Protein AF-A0A1T4LNB0-F1 (afdb_monomer_lite)

Structure (mmCIF, N/CA/C/O backbone):
data_AF-A0A1T4LNB0-F1
#
_entry.id   AF-A0A1T4LNB0-F1
#
loop_
_atom_site.group_PDB
_atom_site.id
_atom_site.type_symbol
_atom_site.label_atom_id
_atom_site.label_alt_id
_atom_site.label_comp_id
_atom_site.label_asym_id
_atom_site.label_entity_id
_atom_site.label_seq_id
_atom_site.pdbx_PDB_ins_code
_atom_site.Cartn_x
_atom_site.Cartn_y
_atom_site.Cartn_z
_atom_site.occupancy
_atom_site.B_iso_or_equiv
_atom_site.auth_seq_id
_atom_site.auth_comp_id
_atom_site.auth_asym_id
_atom_site.auth_atom_id
_atom_site.pdbx_PDB_model_num
ATOM 1 N N . MET A 1 1 ? 6.375 -2.875 8.094 1.00 86.88 1 MET A N 1
ATOM 2 C CA . MET A 1 1 ? 5.949 -3.083 6.683 1.00 86.88 1 MET A CA 1
ATOM 3 C C . MET A 1 1 ? 4.844 -2.091 6.322 1.00 86.88 1 MET A C 1
ATOM 5 O O . MET A 1 1 ? 4.223 -1.571 7.241 1.00 86.88 1 MET A O 1
ATOM 9 N N . ALA A 1 2 ? 4.581 -1.823 5.034 1.00 92.62 2 ALA A N 1
ATOM 10 C CA . ALA A 1 2 ? 3.564 -0.844 4.604 1.00 92.62 2 ALA A CA 1
ATOM 11 C C . ALA A 1 2 ? 2.182 -1.129 5.224 1.00 92.62 2 ALA A C 1
ATOM 13 O O . ALA A 1 2 ? 1.557 -0.247 5.803 1.00 92.62 2 ALA A O 1
ATOM 14 N N . ILE A 1 3 ? 1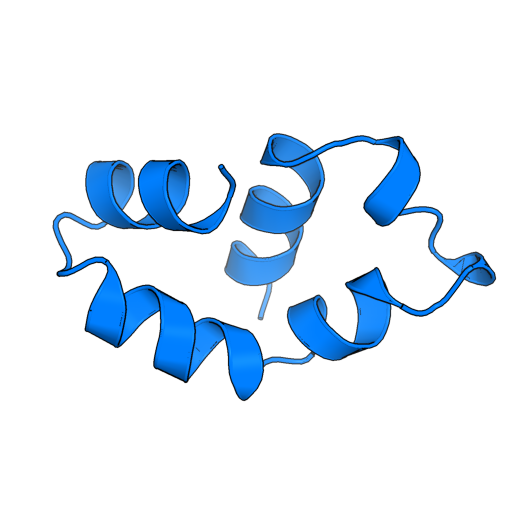.774 -2.401 5.208 1.00 95.44 3 ILE A N 1
ATOM 15 C CA . ILE A 1 3 ? 0.509 -2.882 5.782 1.00 95.44 3 ILE A CA 1
ATOM 16 C C . ILE A 1 3 ? 0.397 -2.573 7.280 1.00 95.44 3 ILE A C 1
ATOM 18 O O . ILE A 1 3 ? -0.628 -2.077 7.733 1.00 95.44 3 ILE A O 1
ATOM 22 N N . GLU A 1 4 ? 1.456 -2.811 8.056 1.00 95.88 4 GLU A N 1
ATOM 23 C CA . GLU A 1 4 ? 1.464 -2.530 9.500 1.00 95.88 4 GLU A CA 1
ATOM 24 C C . GLU A 1 4 ? 1.387 -1.029 9.792 1.00 95.88 4 GLU A C 1
ATOM 26 O O . GLU A 1 4 ? 0.764 -0.626 10.772 1.00 95.88 4 GLU A O 1
ATOM 31 N N . GLN A 1 5 ? 2.030 -0.205 8.959 1.00 95.06 5 GLN A N 1
ATOM 32 C CA . GLN A 1 5 ? 1.959 1.249 9.075 1.00 95.06 5 GLN A CA 1
ATOM 33 C C . GLN A 1 5 ? 0.517 1.720 8.841 1.00 95.06 5 GLN A C 1
ATOM 35 O O . GLN A 1 5 ? -0.057 2.377 9.706 1.00 95.06 5 GLN A O 1
ATOM 40 N N . ILE A 1 6 ? -0.094 1.309 7.727 1.00 95.50 6 ILE A N 1
ATOM 41 C CA . ILE A 1 6 ? -1.474 1.674 7.377 1.00 95.50 6 ILE A CA 1
ATOM 42 C C . ILE A 1 6 ? -2.462 1.156 8.433 1.00 95.50 6 ILE A C 1
ATOM 44 O O . ILE A 1 6 ? -3.362 1.883 8.846 1.00 95.50 6 ILE A O 1
ATOM 48 N N . SER A 1 7 ? -2.289 -0.081 8.906 1.00 97.12 7 SER A N 1
ATOM 49 C CA . SER A 1 7 ? -3.122 -0.685 9.954 1.00 97.12 7 SER A CA 1
ATOM 50 C C . SER A 1 7 ? -3.100 0.138 11.244 1.00 97.12 7 SER A C 1
ATOM 52 O O . SER A 1 7 ? -4.163 0.449 11.783 1.00 97.12 7 SER A O 1
ATOM 54 N N . LYS A 1 8 ? -1.916 0.575 11.696 1.00 96.44 8 LYS A N 1
ATOM 55 C CA . LYS A 1 8 ? -1.775 1.439 12.880 1.00 96.44 8 LYS A CA 1
ATOM 56 C C . LYS A 1 8 ? -2.414 2.812 12.689 1.00 96.44 8 LYS A C 1
ATOM 58 O O . LYS A 1 8 ? -3.078 3.297 13.596 1.00 96.44 8 LYS A O 1
ATOM 63 N N . GLU A 1 9 ? -2.216 3.436 11.532 1.00 95.38 9 GLU A N 1
ATOM 64 C CA . GLU A 1 9 ? -2.727 4.784 11.251 1.00 95.38 9 GLU A CA 1
ATOM 65 C C . GLU A 1 9 ? -4.251 4.817 11.073 1.00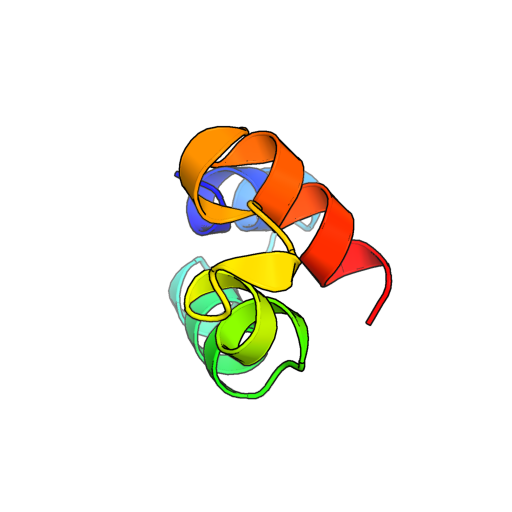 95.38 9 GLU A C 1
ATOM 67 O O . GLU A 1 9 ? -4.906 5.764 11.498 1.00 95.38 9 GLU A O 1
ATOM 72 N N . THR A 1 10 ? -4.824 3.776 10.465 1.00 93.75 10 THR A N 1
ATOM 73 C CA . THR A 1 10 ? -6.271 3.672 10.203 1.00 93.75 10 THR A CA 1
ATOM 74 C C . THR A 1 10 ? -7.037 2.951 11.312 1.00 93.75 10 THR A C 1
ATOM 76 O O . THR A 1 10 ? -8.266 2.909 11.275 1.00 93.75 10 THR A O 1
ATOM 79 N N . ASN A 1 11 ? -6.326 2.391 12.298 1.00 96.50 11 ASN A N 1
ATOM 80 C CA . ASN A 1 11 ? -6.863 1.530 13.352 1.00 96.50 11 ASN A CA 1
ATOM 81 C C . ASN A 1 11 ? -7.692 0.350 12.804 1.00 96.50 11 ASN A C 1
ATOM 83 O O . ASN A 1 11 ? -8.721 -0.027 13.369 1.00 96.50 11 ASN A O 1
ATOM 87 N N . LYS A 1 12 ? -7.248 -0.214 11.675 1.00 96.50 12 LYS A N 1
ATOM 88 C CA . LYS A 1 12 ? -7.873 -1.360 11.003 1.00 96.50 12 LYS A CA 1
ATOM 89 C C . LYS A 1 12 ? -7.049 -2.634 11.186 1.00 96.50 12 LYS A C 1
ATOM 91 O O . LYS A 1 12 ? -5.821 -2.541 11.272 1.00 96.50 12 LYS A O 1
ATOM 96 N N . PRO A 1 13 ? -7.674 -3.825 11.182 1.00 97.50 13 PRO A N 1
ATOM 97 C CA . PRO A 1 13 ? -6.950 -5.094 11.180 1.00 97.50 13 PRO A CA 1
ATOM 98 C C . PRO A 1 13 ? -5.978 -5.198 10.000 1.00 97.50 13 PRO A C 1
ATOM 100 O O . PRO A 1 13 ? -6.301 -4.797 8.880 1.00 97.50 13 PRO A O 1
ATOM 103 N N . ALA A 1 14 ? -4.790 -5.757 10.237 1.00 96.38 14 ALA A N 1
ATOM 104 C CA . ALA A 1 14 ? -3.771 -5.898 9.199 1.00 96.38 14 ALA A CA 1
ATOM 105 C C . ALA A 1 14 ? -4.241 -6.804 8.049 1.00 96.38 14 ALA A C 1
ATOM 107 O O . ALA A 1 14 ? -3.890 -6.547 6.900 1.00 96.38 14 ALA A O 1
ATOM 108 N N . GLU A 1 15 ? -5.069 -7.814 8.334 1.00 96.62 15 GLU A N 1
ATOM 109 C CA . GLU A 1 15 ? -5.664 -8.679 7.313 1.00 96.62 15 GLU A CA 1
ATOM 110 C C . GLU A 1 15 ? -6.608 -7.907 6.382 1.00 96.62 15 GLU A C 1
ATOM 112 O O . GLU A 1 15 ? -6.546 -8.080 5.167 1.00 96.62 15 GLU A O 1
ATOM 117 N N . GLU A 1 16 ? -7.442 -7.015 6.929 1.00 96.50 16 GLU A N 1
ATOM 118 C CA . GLU A 1 16 ? -8.334 -6.162 6.130 1.00 96.50 16 GLU A CA 1
ATOM 119 C C . GLU A 1 16 ? -7.520 -5.209 5.244 1.00 96.50 16 GLU A C 1
ATOM 121 O O . GLU A 1 16 ? -7.803 -5.047 4.057 1.00 96.50 16 GLU A O 1
ATOM 126 N N . VAL A 1 17 ? -6.473 -4.600 5.807 1.00 96.50 17 VAL A N 1
ATOM 127 C CA . VAL A 1 17 ? -5.577 -3.706 5.063 1.00 96.50 17 VAL A CA 1
ATOM 128 C C . VAL A 1 17 ? -4.852 -4.457 3.950 1.00 96.50 17 VAL A C 1
ATOM 130 O O . VAL A 1 17 ? -4.745 -3.931 2.846 1.00 96.50 17 VAL A O 1
ATOM 133 N N . LEU A 1 18 ? -4.380 -5.679 4.207 1.00 95.44 18 LEU A N 1
ATOM 134 C CA . LEU A 1 18 ? -3.718 -6.502 3.200 1.00 95.44 18 LEU A CA 1
ATOM 135 C C . LEU A 1 18 ? -4.657 -6.830 2.036 1.00 95.44 18 LEU A C 1
ATOM 137 O O . LEU A 1 18 ? -4.253 -6.678 0.887 1.00 95.44 18 LEU A O 1
ATOM 141 N N . LEU A 1 19 ? -5.894 -7.247 2.318 1.00 95.69 19 LEU A N 1
ATOM 142 C CA . LEU A 1 19 ? -6.876 -7.556 1.274 1.00 95.69 19 LEU A CA 1
ATOM 143 C C . LEU A 1 19 ? -7.156 -6.328 0.400 1.00 95.69 19 LEU A C 1
ATOM 145 O O . LEU A 1 19 ? -7.006 -6.397 -0.818 1.00 95.69 19 LEU A O 1
ATOM 149 N N . ASN A 1 20 ? -7.440 -5.182 1.024 1.00 94.19 20 ASN A N 1
ATOM 150 C CA . ASN A 1 20 ? -7.669 -3.928 0.303 1.00 94.19 20 ASN A CA 1
ATOM 151 C C . ASN A 1 20 ? -6.433 -3.487 -0.497 1.00 94.19 20 ASN A C 1
ATOM 153 O O . ASN A 1 20 ? -6.553 -2.994 -1.618 1.00 94.19 20 ASN A O 1
ATOM 157 N N . PHE A 1 21 ? -5.231 -3.671 0.058 1.00 94.31 21 PHE A N 1
ATOM 158 C CA . PHE A 1 21 ? -3.983 -3.369 -0.634 1.00 94.31 21 PHE A CA 1
ATOM 159 C C . PHE A 1 21 ? -3.818 -4.222 -1.892 1.00 94.31 21 PHE A C 1
ATOM 161 O O . PHE A 1 21 ? -3.545 -3.665 -2.952 1.00 94.31 21 PHE A O 1
ATOM 168 N N . MET A 1 22 ? -4.030 -5.538 -1.806 1.00 92.69 22 MET A N 1
ATOM 169 C CA . MET A 1 22 ? -3.892 -6.460 -2.942 1.00 92.69 22 MET A CA 1
ATOM 170 C C . MET A 1 22 ? -4.854 -6.138 -4.096 1.00 92.69 22 MET A C 1
ATOM 172 O O . MET A 1 22 ? -4.517 -6.378 -5.255 1.00 92.69 22 MET A O 1
ATOM 176 N N . GLU A 1 23 ? -6.022 -5.567 -3.798 1.00 92.88 23 GLU A N 1
ATOM 177 C CA . GLU A 1 23 ? -7.005 -5.130 -4.799 1.00 92.88 23 GLU A CA 1
ATOM 178 C C . GLU A 1 23 ? -6.717 -3.726 -5.373 1.00 92.88 23 GLU A C 1
ATOM 180 O O . GLU A 1 23 ? -7.285 -3.339 -6.397 1.00 92.88 23 GLU A O 1
ATOM 185 N N . SER A 1 24 ? -5.813 -2.962 -4.754 1.00 92.00 24 SER A N 1
ATOM 186 C CA . SER A 1 24 ? -5.505 -1.579 -5.135 1.00 92.00 24 SER A CA 1
ATOM 187 C C . SER A 1 24 ? -4.562 -1.454 -6.340 1.00 92.00 24 SER A C 1
ATOM 1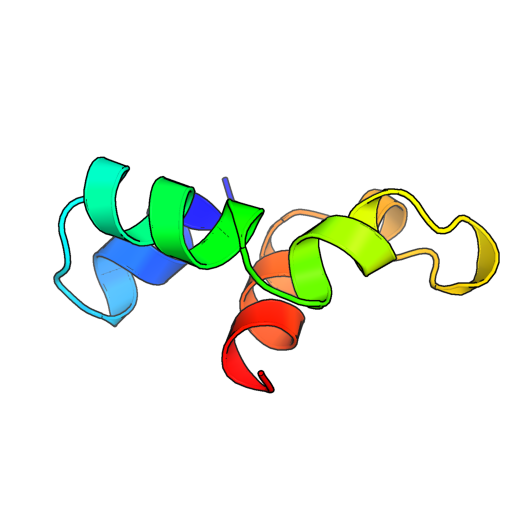89 O O . SER A 1 24 ? -3.824 -2.372 -6.710 1.00 92.00 24 SER A O 1
ATOM 191 N N . ASN A 1 25 ? -4.516 -0.257 -6.936 1.00 90.94 25 ASN A N 1
ATOM 192 C CA . ASN A 1 25 ? -3.503 0.066 -7.945 1.00 90.94 25 ASN A CA 1
ATOM 193 C C . ASN A 1 25 ? -2.091 0.175 -7.350 1.00 90.94 25 ASN A C 1
ATOM 195 O O . ASN A 1 25 ? -1.131 -0.143 -8.050 1.00 90.94 25 ASN A O 1
ATOM 199 N N . ALA A 1 26 ? -1.953 0.523 -6.066 1.00 90.69 26 ALA A N 1
ATOM 200 C CA . ALA A 1 26 ? -0.654 0.573 -5.395 1.00 90.69 26 ALA A CA 1
ATOM 201 C C . ALA A 1 26 ? 0.051 -0.795 -5.382 1.00 90.69 26 ALA A C 1
ATOM 203 O O . ALA A 1 26 ? 1.264 -0.860 -5.583 1.00 90.69 26 ALA A O 1
ATOM 204 N N . ALA A 1 27 ? -0.695 -1.900 -5.243 1.00 91.19 27 ALA A N 1
ATOM 205 C CA . ALA A 1 27 ? -0.123 -3.244 -5.355 1.00 91.19 27 ALA A CA 1
ATOM 206 C C . ALA A 1 27 ? 0.411 -3.547 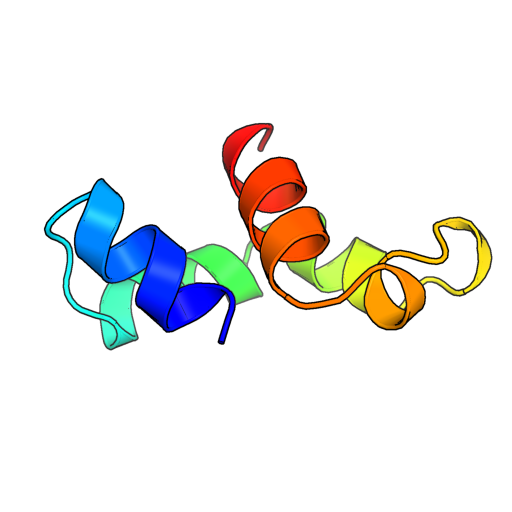-6.761 1.00 91.19 27 ALA A C 1
ATOM 208 O O . ALA A 1 27 ? 1.442 -4.199 -6.891 1.00 91.19 27 ALA A O 1
ATOM 209 N N . LYS A 1 28 ? -0.239 -3.047 -7.819 1.00 91.50 28 LYS A N 1
ATOM 210 C CA . LYS A 1 28 ? 0.264 -3.192 -9.197 1.00 91.50 28 LYS A CA 1
ATOM 211 C C . LYS A 1 28 ? 1.530 -2.367 -9.409 1.00 91.50 28 LYS A C 1
ATOM 213 O O . LYS A 1 28 ? 2.493 -2.868 -9.976 1.00 91.50 28 LYS A O 1
ATOM 218 N N . MET A 1 29 ? 1.535 -1.130 -8.912 1.00 91.06 29 MET A N 1
ATOM 219 C CA . MET A 1 29 ? 2.676 -0.217 -9.014 1.00 91.06 29 MET A CA 1
ATOM 220 C C . MET A 1 29 ? 3.901 -0.738 -8.263 1.00 91.06 29 MET A C 1
ATOM 222 O O . MET A 1 29 ? 5.017 -0.549 -8.726 1.00 91.06 29 MET A O 1
ATOM 226 N N . LEU A 1 30 ? 3.709 -1.462 -7.156 1.00 90.88 30 LEU A N 1
ATOM 227 C CA . LEU A 1 30 ? 4.807 -2.077 -6.408 1.00 90.88 30 LEU A CA 1
ATOM 228 C C . LEU A 1 30 ? 5.712 -2.963 -7.279 1.00 90.88 30 LEU A C 1
ATOM 230 O O . LEU A 1 30 ? 6.917 -3.009 -7.047 1.00 90.88 30 LEU A O 1
ATOM 234 N N . TYR A 1 31 ? 5.132 -3.651 -8.265 1.00 87.56 31 TYR A N 1
ATOM 235 C CA . TYR A 1 31 ? 5.847 -4.541 -9.183 1.00 87.56 31 TYR A CA 1
ATOM 236 C C . TYR A 1 31 ? 6.185 -3.886 -10.529 1.00 87.56 31 TYR A C 1
ATOM 238 O O . TYR A 1 31 ? 6.745 -4.542 -11.404 1.00 87.56 31 TYR A O 1
ATOM 246 N N . ASP A 1 32 ? 5.840 -2.612 -10.715 1.00 91.12 32 ASP A N 1
ATOM 247 C CA . ASP A 1 32 ? 6.191 -1.851 -11.907 1.00 91.12 32 ASP A CA 1
ATOM 248 C C . ASP A 1 32 ? 7.525 -1.128 -11.682 1.00 91.12 32 ASP A C 1
ATOM 250 O O . ASP A 1 32 ? 7.591 -0.093 -11.010 1.00 91.12 32 ASP A O 1
ATOM 254 N N . ASP A 1 33 ? 8.590 -1.662 -12.285 1.00 89.88 33 ASP A N 1
ATOM 255 C CA . ASP A 1 33 ? 9.950 -1.116 -12.202 1.00 89.88 33 ASP A CA 1
ATOM 256 C C . ASP A 1 33 ? 10.049 0.347 -12.667 1.00 89.88 33 ASP A C 1
ATOM 258 O O . ASP A 1 33 ? 10.951 1.073 -12.239 1.00 89.88 33 ASP A O 1
ATOM 262 N N . SER A 1 34 ? 9.124 0.819 -13.512 1.00 91.00 34 SER A N 1
ATOM 263 C CA . SER A 1 34 ? 9.111 2.214 -13.960 1.00 91.00 34 SER A CA 1
ATOM 264 C C . SER A 1 34 ? 8.738 3.190 -12.839 1.00 91.0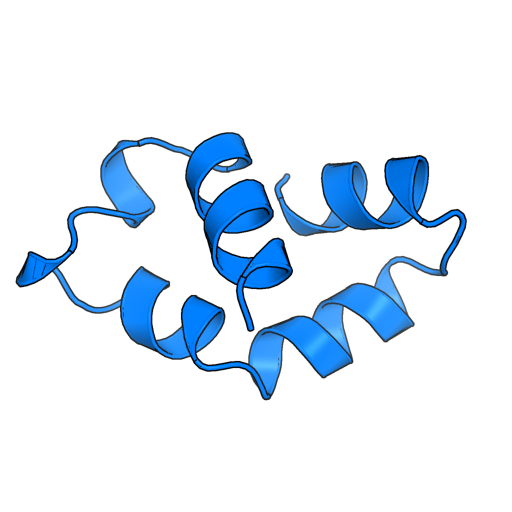0 34 SER A C 1
ATOM 266 O O . SER A 1 34 ? 9.204 4.332 -12.840 1.00 91.00 34 SER A O 1
ATOM 268 N N . THR A 1 35 ? 7.960 2.731 -11.853 1.00 88.69 35 THR A N 1
ATOM 269 C CA . THR A 1 35 ? 7.531 3.537 -10.702 1.00 88.69 35 THR A CA 1
ATOM 270 C C . THR A 1 35 ? 8.589 3.603 -9.606 1.00 88.69 35 THR A C 1
ATOM 272 O O . THR A 1 35 ? 8.571 4.533 -8.805 1.00 88.69 35 THR A O 1
ATOM 275 N N . LYS A 1 36 ? 9.508 2.624 -9.570 1.00 88.69 36 LYS A N 1
ATOM 276 C CA . LYS A 1 36 ? 10.549 2.452 -8.538 1.00 88.69 36 LYS A CA 1
ATOM 277 C C . LYS A 1 36 ? 10.011 2.362 -7.105 1.00 88.69 36 LYS A C 1
ATOM 279 O O . LYS A 1 36 ? 10.782 2.458 -6.154 1.00 88.69 36 LYS A O 1
ATOM 284 N N . LEU A 1 37 ? 8.717 2.089 -6.936 1.00 88.56 37 LEU A N 1
ATOM 285 C CA . LEU A 1 37 ? 8.049 2.105 -5.634 1.00 88.56 37 LEU A CA 1
ATOM 286 C C . LEU A 1 37 ? 8.641 1.078 -4.650 1.00 88.56 37 LEU A C 1
ATOM 288 O O . LEU A 1 37 ? 8.724 1.330 -3.451 1.00 88.56 37 LEU A O 1
ATOM 292 N N . TRP A 1 38 ? 9.117 -0.065 -5.156 1.00 85.19 38 TRP A N 1
ATOM 293 C CA . TRP A 1 38 ? 9.824 -1.072 -4.356 1.00 85.19 38 TRP A CA 1
ATOM 294 C C . TRP A 1 38 ? 11.168 -0.571 -3.790 1.00 85.19 38 TRP A C 1
ATOM 296 O O . TRP A 1 38 ? 11.619 -1.059 -2.754 1.00 85.19 38 TRP A O 1
ATOM 306 N N . TRP A 1 39 ? 11.818 0.401 -4.440 1.00 89.31 39 TRP A N 1
ATOM 307 C CA . TRP A 1 39 ? 13.136 0.917 -4.039 1.00 89.31 39 TRP A CA 1
ATOM 308 C C . TRP A 1 39 ? 13.025 1.961 -2.928 1.00 89.31 39 TRP A C 1
ATOM 310 O O . TRP A 1 39 ? 13.894 2.030 -2.061 1.00 89.31 39 TRP A O 1
ATOM 320 N N . ASP A 1 40 ? 11.932 2.723 -2.927 1.00 90.12 40 ASP A N 1
ATOM 321 C CA . ASP A 1 40 ? 11.668 3.794 -1.959 1.00 90.12 40 ASP A CA 1
ATOM 322 C C . ASP A 1 40 ? 11.174 3.263 -0.598 1.00 90.12 40 ASP A C 1
ATOM 324 O O . ASP A 1 40 ? 11.047 4.001 0.384 1.00 90.12 40 ASP A O 1
ATOM 328 N N . GLY A 1 41 ? 10.942 1.951 -0.514 1.00 90.19 41 GLY A N 1
ATOM 329 C CA . GLY A 1 41 ? 10.653 1.244 0.723 1.00 90.19 41 GLY A CA 1
ATOM 330 C C . GLY A 1 41 ? 9.187 1.315 1.171 1.00 90.19 41 GLY A C 1
ATOM 331 O O . GLY A 1 41 ? 8.323 1.903 0.521 1.00 90.19 41 GLY A O 1
ATOM 332 N N . PRO A 1 42 ? 8.865 0.688 2.316 1.00 91.50 42 PRO A N 1
ATOM 333 C CA . PRO A 1 42 ? 7.483 0.423 2.720 1.00 91.50 42 PRO A CA 1
ATOM 334 C C . PRO A 1 42 ? 6.652 1.679 3.009 1.00 91.50 42 PRO A C 1
ATOM 336 O O . PRO A 1 42 ? 5.434 1.635 2.857 1.00 91.50 42 PRO A O 1
ATOM 339 N N . SER A 1 43 ? 7.270 2.788 3.418 1.00 93.25 43 SER A N 1
ATOM 340 C CA . SER A 1 43 ? 6.536 4.034 3.661 1.00 93.25 43 SER A CA 1
ATOM 341 C C . SER A 1 43 ? 6.075 4.691 2.361 1.00 93.25 43 SER A C 1
ATOM 343 O O . SER A 1 43 ? 4.949 5.169 2.310 1.00 93.25 43 SER A O 1
ATOM 345 N N . ALA A 1 44 ? 6.872 4.638 1.288 1.00 93.00 44 ALA A N 1
ATOM 346 C CA . ALA A 1 44 ? 6.445 5.126 -0.026 1.00 93.00 44 ALA A CA 1
ATOM 347 C C . ALA A 1 44 ? 5.250 4.325 -0.565 1.00 93.00 44 ALA A C 1
ATOM 349 O O . ALA A 1 44 ? 4.281 4.901 -1.053 1.00 93.00 44 ALA A O 1
ATOM 350 N N . VAL A 1 45 ? 5.273 3.002 -0.383 1.00 93.44 45 VAL A N 1
ATOM 351 C CA . VAL A 1 45 ? 4.151 2.114 -0.728 1.00 93.44 45 VAL A CA 1
ATOM 352 C C . VAL A 1 45 ? 2.893 2.455 0.076 1.00 93.44 45 VAL A C 1
ATOM 354 O O . VAL A 1 45 ? 1.794 2.470 -0.476 1.00 93.44 45 VAL A O 1
ATOM 357 N N . ALA A 1 46 ? 3.042 2.748 1.373 1.00 94.56 46 ALA A N 1
ATOM 358 C CA . ALA A 1 46 ? 1.922 3.140 2.225 1.00 94.56 46 ALA A CA 1
ATOM 359 C C . ALA A 1 46 ? 1.297 4.470 1.785 1.00 94.56 46 ALA A C 1
ATOM 361 O O . ALA A 1 46 ? 0.074 4.583 1.748 1.00 94.56 46 ALA A O 1
ATOM 362 N N . GLU A 1 47 ? 2.118 5.454 1.417 1.00 93.62 47 GLU A N 1
ATOM 363 C CA . GLU A 1 47 ? 1.631 6.729 0.886 1.00 93.62 47 GLU A CA 1
ATOM 364 C C . GLU A 1 47 ? 0.942 6.569 -0.471 1.00 93.62 47 GLU A C 1
ATOM 366 O O . GLU A 1 47 ? -0.087 7.195 -0.704 1.00 93.62 47 GLU A O 1
ATOM 371 N N . GLU A 1 48 ? 1.454 5.712 -1.356 1.00 93.62 48 GLU A N 1
ATOM 372 C CA . GLU A 1 48 ? 0.811 5.462 -2.650 1.00 93.62 48 GLU A CA 1
ATOM 373 C C . GLU A 1 48 ? -0.547 4.769 -2.497 1.00 93.62 48 GLU A C 1
ATOM 375 O O . GLU A 1 48 ? -1.518 5.143 -3.152 1.00 93.62 48 GLU A O 1
ATOM 380 N N . PHE A 1 49 ? -0.656 3.818 -1.566 1.00 93.50 49 PHE A N 1
ATOM 381 C CA . PHE A 1 49 ? -1.930 3.177 -1.246 1.00 93.50 49 PHE A CA 1
ATOM 382 C C . PHE A 1 49 ? -2.985 4.175 -0.751 1.00 93.50 49 PHE A C 1
ATOM 384 O O . PHE A 1 49 ? -4.145 4.065 -1.131 1.00 93.50 49 PHE A O 1
ATOM 391 N N . LYS A 1 50 ? -2.599 5.183 0.040 1.00 90.19 50 LYS A N 1
ATOM 392 C CA . LYS A 1 50 ? -3.526 6.217 0.541 1.00 90.19 50 LYS A CA 1
ATOM 393 C C . LYS A 1 50 ? -4.062 7.157 -0.543 1.00 90.19 50 LYS A C 1
ATOM 395 O O . L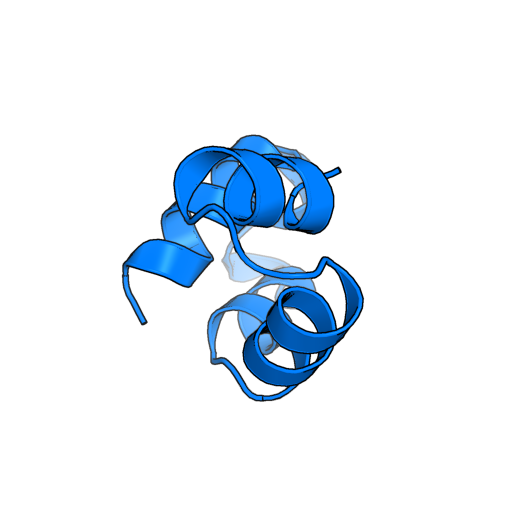YS A 1 50 ? -5.008 7.892 -0.275 1.00 90.19 50 LYS A O 1
ATOM 400 N N . LYS A 1 51 ? -3.437 7.191 -1.725 1.00 88.38 51 LYS A N 1
ATOM 401 C CA . LYS A 1 51 ? -3.899 7.994 -2.871 1.00 88.38 51 LYS A CA 1
ATOM 402 C C . LYS A 1 51 ? -4.928 7.261 -3.736 1.00 88.38 51 LYS A C 1
ATOM 404 O O . LYS A 1 51 ? -5.529 7.906 -4.595 1.00 88.38 51 LYS A O 1
ATOM 409 N N . CYS A 1 52 ? -5.071 5.946 -3.559 1.00 76.00 52 CYS A N 1
ATOM 410 C CA . CYS A 1 52 ? -6.085 5.128 -4.226 1.00 76.00 52 CYS A CA 1
ATOM 411 C C . CYS A 1 52 ? -7.457 5.331 -3.573 1.00 76.00 52 CYS A C 1
ATOM 413 O O . CYS A 1 52 ? -8.449 5.328 -4.334 1.00 76.00 52 CYS A O 1
#

Radius of gyration: 10.25 Å; chains: 1; bounding box: 22×17×27 Å

Secondary structure (DSSP, 8-state):
-HHHHHHHHHT--HHHHHHHHHHSHHHHHHT-TTT-TTTSHHHHHHHHHTT-

pLDDT: mean 92.41, std 3.75, range [76.0, 97.5]

Organism: NCBI:txid225004

Sequence (52 aa):
MAIEQISKETNKPAEEVLLNFMESNAAKMLYDDSTKLWWDGPSAVAEEFKKC

Foldseek 3Di:
DLLVVLCVVVVHDSVVSVVLLCVDVLVVLCPVVVNCQVVVDNVSSNVVSVVD